Protein AF-A0A7U6KNI6-F1 (afdb_monomer_lite)

Structure (mmCIF, N/CA/C/O backbone):
data_AF-A0A7U6KNI6-F1
#
_entry.id   AF-A0A7U6KNI6-F1
#
loop_
_atom_site.group_PDB
_atom_site.id
_atom_site.type_symbol
_atom_site.label_atom_id
_atom_site.label_alt_id
_atom_site.label_comp_id
_atom_site.label_asym_id
_atom_site.label_entity_id
_atom_site.label_seq_id
_atom_site.pdbx_PDB_ins_code
_atom_site.Cartn_x
_atom_site.Cartn_y
_atom_site.Cartn_z
_atom_site.occupancy
_atom_site.B_iso_or_equiv
_atom_site.auth_seq_id
_atom_site.auth_comp_id
_atom_site.auth_asym_id
_atom_site.auth_atom_id
_atom_site.pdbx_PDB_model_num
ATOM 1 N N . MET A 1 1 ? 17.198 -38.304 -12.829 1.00 37.16 1 MET A N 1
ATOM 2 C CA . MET A 1 1 ? 17.482 -36.990 -13.444 1.00 37.16 1 MET A CA 1
ATOM 3 C C . MET A 1 1 ? 16.264 -36.103 -13.229 1.00 37.16 1 MET A C 1
ATOM 5 O O . MET A 1 1 ? 15.268 -36.281 -13.912 1.00 37.16 1 MET A O 1
ATOM 9 N N . THR A 1 2 ? 16.277 -35.245 -12.212 1.00 38.34 2 THR A N 1
ATOM 10 C CA . THR A 1 2 ? 15.161 -34.343 -11.886 1.00 38.34 2 THR A CA 1
ATOM 11 C C . THR A 1 2 ? 15.347 -33.030 -12.638 1.00 38.34 2 THR A C 1
ATOM 13 O O . THR A 1 2 ? 16.294 -32.293 -12.378 1.00 38.34 2 THR A O 1
ATOM 16 N N . ALA A 1 3 ? 14.467 -32.754 -13.602 1.00 52.06 3 ALA A N 1
ATOM 17 C CA . ALA A 1 3 ? 14.451 -31.485 -14.316 1.00 52.06 3 ALA A CA 1
ATOM 18 C C . ALA A 1 3 ? 13.966 -30.374 -13.373 1.00 52.06 3 ALA A C 1
ATOM 20 O O . ALA A 1 3 ? 12.850 -30.419 -12.853 1.00 52.06 3 ALA A O 1
ATOM 21 N N . THR A 1 4 ? 14.818 -29.382 -13.136 1.00 47.31 4 THR A N 1
ATOM 22 C CA . THR A 1 4 ? 14.489 -28.172 -12.386 1.00 47.31 4 THR A CA 1
ATOM 23 C C . THR A 1 4 ? 13.567 -27.296 -13.232 1.00 47.31 4 THR A C 1
ATOM 25 O O . THR A 1 4 ? 14.001 -26.544 -14.102 1.00 47.31 4 THR A O 1
ATOM 28 N N . VAL A 1 5 ? 12.257 -27.402 -13.001 1.00 58.47 5 VAL A N 1
ATOM 29 C CA . VAL A 1 5 ? 11.278 -26.500 -13.619 1.00 58.47 5 VAL A CA 1
ATOM 30 C C . VAL A 1 5 ? 11.498 -25.103 -13.041 1.00 58.47 5 VAL A C 1
ATOM 32 O O . VAL A 1 5 ? 11.272 -24.857 -11.858 1.00 58.47 5 VAL A O 1
ATOM 35 N N . ASN A 1 6 ? 11.977 -24.183 -13.873 1.00 58.12 6 ASN A N 1
ATOM 36 C CA . ASN A 1 6 ? 12.278 -22.817 -13.469 1.00 58.12 6 ASN A CA 1
ATOM 37 C C . ASN A 1 6 ? 11.002 -21.956 -13.579 1.00 58.12 6 ASN A C 1
ATOM 39 O O . ASN A 1 6 ? 10.737 -21.331 -14.602 1.00 58.12 6 ASN A O 1
ATOM 43 N N . ILE A 1 7 ? 10.169 -21.978 -12.532 1.00 59.06 7 ILE A N 1
ATOM 44 C CA . ILE A 1 7 ? 8.793 -21.428 -12.518 1.00 59.06 7 ILE A CA 1
ATOM 45 C C . ILE A 1 7 ? 8.769 -19.876 -12.527 1.00 59.06 7 ILE A C 1
ATOM 47 O O . ILE A 1 7 ? 7.712 -19.265 -12.670 1.00 59.06 7 ILE A O 1
ATOM 51 N N . LEU A 1 8 ? 9.918 -19.198 -12.382 1.00 48.59 8 LEU A N 1
ATOM 52 C CA . LEU A 1 8 ? 9.979 -17.752 -12.105 1.00 48.59 8 LEU A CA 1
ATOM 53 C C . LEU A 1 8 ? 10.991 -16.958 -12.957 1.00 48.59 8 LEU A C 1
ATOM 55 O O . LEU A 1 8 ? 11.558 -15.976 -12.479 1.00 48.59 8 LEU A O 1
ATOM 59 N N . ASN A 1 9 ? 11.182 -17.303 -14.234 1.00 48.28 9 ASN A N 1
ATOM 60 C CA . ASN A 1 9 ? 11.960 -16.464 -15.159 1.00 48.28 9 ASN A CA 1
ATOM 61 C C . ASN A 1 9 ? 11.179 -15.198 -15.573 1.00 48.28 9 ASN A C 1
ATOM 63 O O . ASN A 1 9 ? 10.629 -15.112 -16.668 1.00 48.28 9 ASN A O 1
ATOM 67 N N . GLN A 1 10 ? 11.116 -14.195 -14.692 1.00 54.62 10 GLN A N 1
ATOM 68 C CA . GLN A 1 10 ? 10.632 -12.858 -15.048 1.00 54.62 10 GLN A CA 1
ATOM 69 C C . GLN A 1 10 ? 11.796 -11.995 -15.548 1.00 54.62 10 GLN A C 1
ATOM 71 O O . GLN A 1 10 ? 12.543 -11.413 -14.763 1.00 54.62 10 GLN A O 1
ATOM 76 N N . ASN A 1 11 ? 11.937 -11.898 -16.872 1.00 53.31 11 ASN A N 1
ATOM 77 C CA . ASN A 1 11 ? 12.854 -10.955 -17.509 1.00 53.31 11 ASN A CA 1
ATOM 78 C C . ASN A 1 11 ? 12.268 -9.541 -17.423 1.00 53.31 11 ASN A C 1
ATOM 80 O O . ASN A 1 11 ? 11.419 -9.150 -18.221 1.00 53.31 11 ASN A O 1
ATOM 84 N N . TYR A 1 12 ? 12.706 -8.767 -16.432 1.00 53.66 12 TYR A N 1
ATOM 85 C CA . TYR A 1 12 ? 12.337 -7.359 -16.326 1.00 53.66 12 TYR A CA 1
ATOM 86 C C . TYR A 1 12 ? 13.030 -6.556 -17.432 1.00 53.66 12 TYR A C 1
ATOM 88 O O . TYR A 1 12 ? 14.260 -6.499 -17.493 1.00 53.66 12 TYR A O 1
ATOM 96 N N . ALA A 1 13 ? 12.242 -5.918 -18.299 1.00 56.62 13 ALA A N 1
ATOM 97 C CA . ALA A 1 13 ? 12.754 -5.033 -19.338 1.00 56.62 13 ALA A CA 1
ATOM 98 C C . ALA A 1 13 ? 13.558 -3.880 -18.699 1.00 56.62 13 ALA A C 1
ATOM 100 O O . ALA A 1 13 ? 13.019 -3.068 -17.947 1.00 56.62 13 ALA A O 1
ATOM 101 N N . ARG A 1 14 ? 14.866 -3.797 -18.980 1.00 53.53 14 ARG A N 1
ATOM 102 C CA . ARG A 1 14 ? 15.773 -2.734 -18.494 1.00 53.53 14 ARG A CA 1
ATOM 103 C C . ARG A 1 14 ? 15.621 -1.431 -19.298 1.00 53.53 14 ARG A C 1
ATOM 105 O O . ARG A 1 14 ? 16.609 -0.819 -19.681 1.00 53.53 14 ARG A O 1
ATOM 112 N N . THR A 1 15 ? 14.397 -0.995 -19.581 1.00 55.72 15 THR A N 1
ATOM 113 C CA . THR A 1 15 ? 14.137 0.131 -20.501 1.00 55.72 15 THR A CA 1
ATOM 114 C C . THR A 1 15 ? 14.211 1.511 -19.850 1.00 55.72 15 THR A C 1
ATOM 116 O O . THR A 1 15 ? 14.004 2.508 -20.530 1.00 55.72 15 THR A O 1
ATOM 119 N N . GLY A 1 16 ? 14.496 1.625 -18.547 1.00 55.69 16 GLY A N 1
ATOM 120 C CA . GLY A 1 16 ? 14.668 2.916 -17.857 1.00 55.69 16 GLY A CA 1
ATOM 121 C C . GLY A 1 16 ? 13.400 3.779 -17.738 1.00 55.69 16 GLY A C 1
ATOM 122 O O . GLY A 1 16 ? 13.342 4.636 -16.859 1.00 55.69 16 GLY A O 1
ATOM 123 N N . GLN A 1 17 ? 12.359 3.500 -18.531 1.00 56.56 17 GLN A N 1
ATOM 124 C CA . GLN A 1 17 ? 11.055 4.169 -18.503 1.00 56.56 17 GLN A CA 1
ATOM 125 C C . GLN A 1 17 ? 10.372 4.066 -17.132 1.00 56.56 17 GLN A C 1
ATOM 127 O O . GLN A 1 17 ? 9.652 4.972 -16.728 1.00 56.56 17 GLN A O 1
ATOM 132 N N . SER A 1 18 ? 10.698 3.035 -16.341 1.00 56.09 18 SER A N 1
ATOM 133 C CA . SER A 1 18 ? 10.224 2.870 -14.961 1.00 56.09 18 SER A CA 1
ATOM 134 C C . SER A 1 18 ? 10.767 3.915 -13.967 1.00 56.09 18 SER A C 1
ATOM 136 O O . SER A 1 18 ? 10.493 3.809 -12.769 1.00 56.09 18 SER A O 1
ATOM 138 N N . LYS A 1 19 ? 11.606 4.863 -14.411 1.00 56.62 19 LYS A N 1
ATOM 139 C CA . LYS A 1 19 ? 12.078 6.009 -13.614 1.00 56.62 19 LYS A CA 1
ATOM 140 C C . LYS A 1 19 ? 11.238 7.274 -13.820 1.00 56.62 19 LYS A C 1
ATOM 142 O O . LYS A 1 19 ? 11.445 8.221 -13.067 1.00 56.62 19 LYS A O 1
ATOM 147 N N . GLN A 1 20 ? 10.332 7.292 -14.799 1.00 64.44 20 GLN A N 1
ATOM 148 C CA . GLN A 1 20 ? 9.400 8.401 -15.004 1.00 64.44 20 GLN A CA 1
ATOM 149 C C . GLN A 1 20 ? 8.480 8.502 -13.782 1.00 64.44 20 GLN A C 1
ATOM 151 O O . GLN A 1 20 ? 7.885 7.505 -13.358 1.00 64.44 20 GLN A O 1
ATOM 156 N N . ASN A 1 21 ? 8.402 9.696 -13.203 1.00 76.44 21 ASN A N 1
ATOM 157 C CA . ASN A 1 21 ? 7.517 9.990 -12.086 1.00 76.44 21 ASN A CA 1
ATOM 158 C C . ASN A 1 21 ? 6.289 10.746 -12.608 1.00 76.44 21 ASN A C 1
ATOM 160 O O . ASN A 1 21 ? 6.425 11.593 -13.487 1.00 76.44 21 ASN A O 1
ATOM 164 N N . ASN A 1 22 ? 5.109 10.467 -12.055 1.00 81.06 22 ASN A N 1
ATOM 165 C CA . ASN A 1 22 ? 3.930 11.304 -12.273 1.00 81.06 22 ASN A CA 1
ATOM 166 C C . ASN A 1 22 ? 4.042 12.634 -11.496 1.00 81.06 22 ASN A C 1
ATOM 168 O O . ASN A 1 22 ? 5.014 12.862 -10.774 1.00 81.06 22 ASN A O 1
ATOM 172 N N . GLU A 1 23 ? 3.026 13.490 -11.603 1.00 82.88 23 GLU A N 1
ATOM 173 C CA . GLU A 1 23 ? 2.957 14.803 -10.933 1.00 82.88 23 GLU A CA 1
ATOM 174 C C . GLU A 1 23 ? 3.128 14.722 -9.405 1.00 82.88 23 GLU A C 1
ATOM 176 O O . GLU A 1 23 ? 3.668 15.630 -8.781 1.00 82.88 23 GLU A O 1
ATOM 181 N N . LEU A 1 24 ? 2.738 13.595 -8.802 1.00 81.06 24 LEU A N 1
ATOM 182 C CA . LEU A 1 24 ? 2.885 13.317 -7.369 1.00 81.06 24 LEU A CA 1
ATOM 183 C C . LEU A 1 24 ? 4.245 12.691 -7.009 1.00 81.06 24 LEU A C 1
ATOM 185 O O . LEU A 1 24 ? 4.477 12.296 -5.864 1.00 81.06 24 LEU A O 1
ATOM 189 N N . GLY A 1 25 ? 5.153 12.550 -7.974 1.00 85.81 25 GLY A N 1
ATOM 190 C CA . GLY A 1 25 ? 6.455 11.927 -7.765 1.00 85.81 25 GLY A CA 1
ATOM 191 C C . GLY A 1 25 ? 6.412 10.394 -7.683 1.00 85.81 25 GLY A C 1
ATOM 192 O O . GLY A 1 25 ? 7.356 9.789 -7.168 1.00 85.81 25 GLY A O 1
ATOM 193 N N . MET A 1 26 ? 5.327 9.756 -8.134 1.00 88.06 26 MET A N 1
ATOM 194 C CA . MET A 1 26 ? 5.159 8.301 -8.113 1.00 88.06 26 MET A CA 1
ATOM 195 C C . MET A 1 26 ? 5.671 7.667 -9.402 1.00 88.06 26 MET A C 1
ATOM 197 O O . MET A 1 26 ? 5.308 8.088 -10.498 1.00 88.06 26 MET A O 1
ATOM 201 N N . ARG A 1 27 ? 6.435 6.581 -9.281 1.00 87.81 27 ARG A N 1
ATOM 202 C CA . ARG A 1 27 ? 6.736 5.705 -10.426 1.00 87.81 27 ARG A CA 1
ATOM 203 C C . ARG A 1 27 ? 5.494 4.927 -10.844 1.00 87.81 27 ARG A C 1
ATOM 205 O O . ARG A 1 27 ? 4.617 4.678 -10.021 1.00 87.81 27 ARG A O 1
ATOM 212 N N . GLU A 1 28 ? 5.477 4.428 -12.073 1.00 86.12 28 GLU A N 1
ATOM 213 C CA . GLU A 1 28 ? 4.348 3.680 -12.648 1.00 86.12 28 GLU A CA 1
ATOM 214 C C . GLU A 1 28 ? 3.778 2.582 -11.721 1.00 86.12 28 GLU A C 1
ATOM 216 O O . GLU A 1 28 ? 2.576 2.532 -11.479 1.00 86.12 28 GLU A O 1
ATOM 221 N N . MET A 1 29 ? 4.628 1.737 -11.118 1.00 88.06 29 MET A N 1
ATOM 222 C CA . MET A 1 29 ? 4.178 0.692 -10.178 1.00 88.06 29 MET A CA 1
ATOM 223 C C . MET A 1 29 ? 3.510 1.273 -8.921 1.00 88.06 29 MET A C 1
ATOM 225 O O . MET A 1 29 ? 2.523 0.726 -8.431 1.00 88.06 29 MET A O 1
ATOM 229 N N . GLN A 1 30 ? 4.033 2.390 -8.412 1.00 90.31 30 GLN A N 1
ATOM 230 C CA . GLN A 1 30 ? 3.497 3.071 -7.232 1.00 90.31 30 GLN A CA 1
ATOM 231 C C . GLN A 1 30 ? 2.142 3.707 -7.554 1.00 90.31 30 GLN A C 1
ATOM 233 O O . GLN A 1 30 ? 1.210 3.551 -6.772 1.00 90.31 30 GLN A O 1
ATOM 238 N N . ALA A 1 31 ? 2.019 4.346 -8.723 1.00 90.31 31 ALA A N 1
ATOM 239 C CA . ALA A 1 31 ? 0.767 4.922 -9.205 1.00 90.31 31 ALA A CA 1
ATOM 240 C C . ALA A 1 31 ? -0.322 3.846 -9.354 1.00 90.31 31 ALA A C 1
ATOM 242 O O . ALA A 1 31 ? -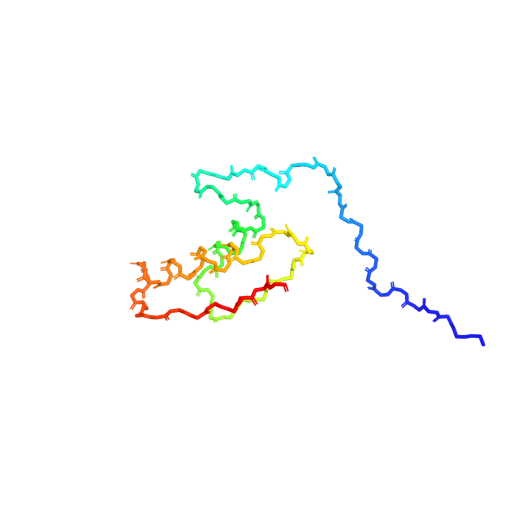1.407 3.997 -8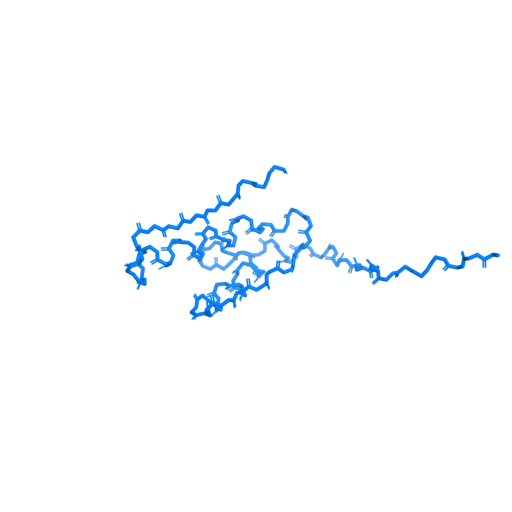.801 1.00 90.31 31 ALA A O 1
ATOM 243 N N . ARG A 1 32 ? 0.002 2.699 -9.969 1.00 89.56 32 ARG A N 1
ATOM 244 C CA . ARG A 1 32 ? -0.919 1.550 -10.079 1.00 89.56 32 ARG A CA 1
ATOM 245 C C . ARG A 1 32 ? -1.392 1.029 -8.721 1.00 89.56 32 ARG A C 1
ATOM 247 O O . ARG A 1 32 ? -2.560 0.688 -8.558 1.00 89.56 32 ARG A O 1
ATOM 254 N N . ALA A 1 33 ? -0.499 0.958 -7.732 1.00 91.62 33 ALA A N 1
ATOM 255 C CA . ALA A 1 33 ? -0.885 0.585 -6.372 1.00 91.62 33 ALA A CA 1
ATOM 256 C C . ALA A 1 33 ? -1.805 1.644 -5.737 1.00 91.62 33 ALA A C 1
ATOM 258 O O . ALA A 1 33 ? -2.793 1.296 -5.092 1.00 91.62 33 ALA A O 1
ATOM 259 N N . PHE A 1 34 ? -1.505 2.927 -5.952 1.00 92.62 34 PHE A N 1
ATOM 260 C CA . PHE A 1 34 ? -2.263 4.057 -5.420 1.00 92.62 34 PHE A CA 1
ATOM 261 C C . PHE A 1 34 ? -3.671 4.185 -6.021 1.00 92.62 34 PHE A C 1
ATOM 263 O O . PHE A 1 34 ? -4.627 4.491 -5.313 1.00 92.62 34 PHE A O 1
ATOM 270 N N . GLU A 1 35 ? -3.859 3.875 -7.300 1.00 92.94 35 GLU A N 1
ATOM 271 C CA . GLU A 1 35 ? -5.190 3.819 -7.922 1.00 92.94 35 GLU A CA 1
ATOM 272 C C . GLU A 1 35 ? -6.129 2.847 -7.194 1.00 92.94 35 GLU A C 1
ATOM 274 O O . GLU A 1 35 ? -7.332 3.086 -7.092 1.00 92.94 35 GLU A O 1
ATOM 279 N N . LYS A 1 36 ? -5.574 1.778 -6.612 1.00 93.00 36 LYS A N 1
ATOM 280 C CA . LYS A 1 36 ? -6.308 0.764 -5.848 1.00 93.00 36 LYS A CA 1
ATOM 281 C C . LYS A 1 36 ? -6.408 1.070 -4.345 1.00 93.00 36 LYS A C 1
ATOM 283 O O . LYS A 1 36 ? -6.808 0.185 -3.589 1.00 93.00 36 LYS A O 1
ATOM 288 N N . ARG A 1 37 ? -6.110 2.297 -3.895 1.00 93.12 37 ARG A N 1
ATOM 289 C CA . ARG A 1 37 ? -6.061 2.707 -2.467 1.00 93.12 37 ARG A CA 1
ATOM 290 C C . ARG A 1 37 ? -7.329 2.469 -1.638 1.00 93.12 37 ARG A C 1
ATOM 292 O O . ARG A 1 37 ? -7.234 2.323 -0.419 1.00 93.12 37 ARG A O 1
ATOM 299 N N . ASN A 1 38 ? -8.489 2.394 -2.288 1.00 92.81 38 ASN A N 1
ATOM 300 C CA . ASN A 1 38 ? -9.780 2.133 -1.640 1.00 92.81 38 ASN A CA 1
ATOM 301 C C . ASN A 1 38 ? -10.081 0.633 -1.468 1.00 92.81 38 ASN A C 1
ATOM 303 O O . ASN A 1 38 ? -11.108 0.273 -0.903 1.00 92.81 38 ASN A O 1
ATOM 307 N N . SER A 1 39 ? -9.209 -0.255 -1.958 1.00 92.19 39 SER A N 1
ATOM 308 C CA . SER A 1 39 ? -9.396 -1.702 -1.821 1.00 92.19 39 SER A CA 1
ATOM 309 C C . SER A 1 39 ? -9.198 -2.130 -0.366 1.00 92.19 39 SER A C 1
ATOM 311 O O . SER A 1 39 ? -8.246 -1.698 0.285 1.00 92.19 39 SER A O 1
ATOM 313 N N . GLN A 1 40 ? -10.060 -3.022 0.129 1.00 89.50 40 GLN A N 1
ATOM 314 C CA . GLN A 1 40 ? -9.941 -3.585 1.479 1.00 89.50 40 GLN A CA 1
ATOM 315 C C . GLN A 1 40 ? -8.636 -4.379 1.657 1.00 89.50 40 GLN A C 1
ATOM 317 O O . GLN A 1 40 ? -7.974 -4.268 2.686 1.00 89.50 40 GLN A O 1
ATOM 322 N N . TYR A 1 41 ? -8.243 -5.132 0.626 1.00 91.81 41 TYR A N 1
ATOM 323 C CA . TYR A 1 41 ? -6.995 -5.889 0.574 1.00 91.81 41 TYR A CA 1
ATOM 324 C C . TYR A 1 41 ? -6.274 -5.599 -0.743 1.00 91.81 41 TYR A C 1
ATOM 326 O O . TYR A 1 41 ? -6.900 -5.552 -1.801 1.00 91.81 41 TYR A O 1
ATOM 334 N N . LEU A 1 42 ? -4.954 -5.410 -0.683 1.00 90.50 42 LEU A N 1
ATOM 335 C CA . LEU A 1 42 ? -4.122 -5.132 -1.853 1.00 90.50 42 LEU A CA 1
ATOM 336 C C . LEU A 1 42 ? -2.847 -5.979 -1.803 1.00 90.50 42 LEU A C 1
ATOM 338 O O . LEU A 1 42 ? -2.044 -5.848 -0.880 1.00 90.50 42 LEU A O 1
ATOM 342 N N . LEU A 1 43 ? -2.645 -6.825 -2.815 1.00 91.31 43 LEU A N 1
ATOM 343 C CA . LEU A 1 43 ? -1.423 -7.609 -2.991 1.00 91.31 43 LEU A CA 1
ATOM 344 C C . LEU A 1 43 ? -0.508 -6.918 -4.007 1.00 91.31 43 LEU A C 1
ATOM 346 O O . LEU A 1 43 ? -0.817 -6.863 -5.195 1.00 91.31 43 LEU A O 1
ATOM 350 N N . ILE A 1 44 ? 0.640 -6.415 -3.549 1.00 87.00 44 ILE A N 1
ATOM 351 C CA . ILE A 1 44 ? 1.645 -5.781 -4.413 1.00 87.00 44 ILE A CA 1
ATOM 352 C C . ILE A 1 44 ? 2.791 -6.769 -4.651 1.00 87.00 44 ILE A C 1
ATOM 354 O O . ILE A 1 44 ? 3.635 -6.976 -3.778 1.00 87.00 44 ILE A O 1
ATOM 358 N N . LYS A 1 45 ? 2.843 -7.359 -5.851 1.00 86.81 45 LYS A N 1
ATOM 359 C CA . LYS A 1 45 ? 3.990 -8.147 -6.326 1.00 86.81 45 LYS A CA 1
ATOM 360 C C . LYS A 1 45 ? 4.916 -7.231 -7.117 1.00 86.81 45 LYS A C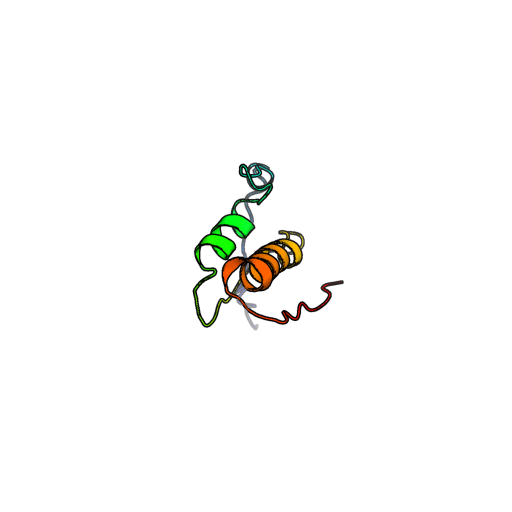 1
ATOM 362 O O . LYS A 1 45 ? 4.519 -6.712 -8.157 1.00 86.81 45 LYS A O 1
ATOM 367 N N . SER A 1 46 ? 6.136 -7.018 -6.634 1.00 79.44 46 SER A N 1
ATOM 368 C CA . SER A 1 46 ? 7.078 -6.119 -7.297 1.00 79.44 46 SER A CA 1
ATOM 369 C C . SER A 1 46 ? 8.521 -6.647 -7.262 1.00 79.44 46 SER A C 1
ATOM 371 O O . SER A 1 46 ? 8.892 -7.332 -6.307 1.00 79.44 46 SER A O 1
ATOM 373 N N . PRO A 1 47 ? 9.345 -6.343 -8.286 1.00 77.69 47 PRO A N 1
ATOM 374 C CA . PRO A 1 47 ? 10.765 -6.698 -8.303 1.00 77.69 47 PRO A CA 1
ATOM 375 C C . PRO A 1 47 ? 11.549 -6.066 -7.140 1.00 77.69 47 PRO A C 1
ATOM 377 O O . PRO A 1 47 ? 11.116 -5.045 -6.588 1.00 77.69 47 PRO A O 1
ATOM 380 N N . PRO A 1 48 ? 12.731 -6.600 -6.784 1.00 73.88 48 PRO A N 1
ATOM 381 C CA . PRO A 1 48 ? 13.622 -5.943 -5.830 1.00 73.88 48 PRO A CA 1
ATOM 382 C C . PRO A 1 48 ? 13.955 -4.507 -6.278 1.00 73.88 48 PRO A C 1
ATOM 384 O O . PRO A 1 48 ? 14.017 -4.212 -7.470 1.00 73.88 48 PRO A O 1
ATOM 387 N N . ALA A 1 49 ? 14.105 -3.590 -5.314 1.00 75.56 49 ALA A N 1
ATOM 388 C CA . ALA A 1 49 ? 14.379 -2.157 -5.531 1.00 75.56 49 ALA A CA 1
ATOM 389 C C . ALA A 1 49 ? 13.349 -1.370 -6.386 1.00 75.56 49 ALA A C 1
ATOM 391 O O . ALA A 1 49 ? 13.587 -0.226 -6.772 1.00 75.56 49 ALA A O 1
ATOM 392 N N . SER A 1 50 ? 12.154 -1.920 -6.622 1.00 73.62 50 SER A N 1
ATOM 393 C CA . SER A 1 50 ? 11.064 -1.262 -7.372 1.00 73.62 50 SER A CA 1
ATOM 394 C C . SER A 1 50 ? 10.357 -0.119 -6.627 1.00 73.62 50 SER A C 1
ATOM 396 O O . SER A 1 50 ? 9.517 0.575 -7.198 1.00 73.62 50 SER A O 1
ATOM 398 N N . GLY A 1 51 ? 10.686 0.100 -5.350 1.00 81.88 51 GLY A N 1
ATOM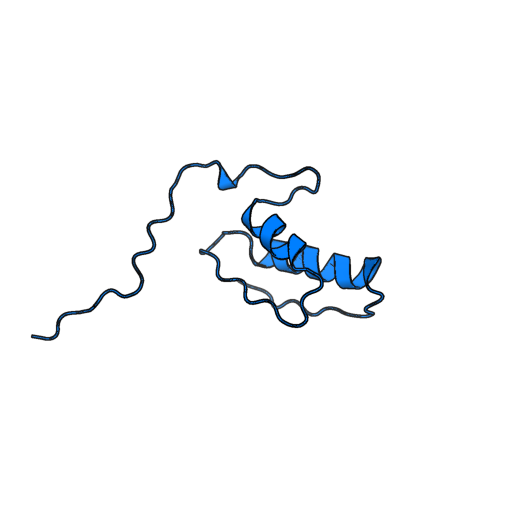 399 C CA . GLY A 1 51 ? 10.059 1.129 -4.520 1.00 81.88 51 GLY A CA 1
ATOM 400 C C . GLY A 1 51 ? 8.771 0.680 -3.823 1.00 81.88 51 GLY A C 1
ATOM 401 O O . GLY A 1 51 ? 7.910 1.522 -3.575 1.00 81.88 51 GLY A O 1
ATOM 402 N N . LYS A 1 52 ? 8.644 -0.613 -3.475 1.00 88.00 52 LYS A N 1
ATOM 403 C CA . LYS A 1 52 ? 7.516 -1.171 -2.694 1.00 88.00 52 LYS A CA 1
ATOM 404 C C . LYS A 1 52 ? 7.241 -0.368 -1.418 1.00 88.00 52 LYS A C 1
ATOM 406 O O . LYS A 1 52 ? 6.102 0.000 -1.159 1.00 88.00 52 LYS A O 1
ATOM 411 N N . SER A 1 53 ? 8.286 -0.033 -0.659 1.00 89.06 53 SER A N 1
ATOM 412 C CA . SER A 1 53 ? 8.158 0.761 0.572 1.00 89.06 53 SER A CA 1
ATOM 413 C C . SER A 1 53 ? 7.560 2.143 0.308 1.00 89.06 53 SER A C 1
ATOM 415 O O . SER A 1 53 ? 6.717 2.601 1.070 1.00 89.06 53 SER A O 1
ATOM 417 N N . ARG A 1 54 ? 7.926 2.780 -0.813 1.00 89.44 54 ARG A N 1
ATOM 418 C CA . ARG A 1 54 ? 7.390 4.091 -1.198 1.00 89.44 54 ARG A CA 1
ATOM 419 C C . ARG A 1 54 ? 5.942 4.001 -1.689 1.00 89.44 54 ARG A C 1
ATOM 421 O O . ARG A 1 54 ? 5.147 4.854 -1.324 1.00 89.44 54 ARG A O 1
ATOM 428 N N . ALA A 1 55 ? 5.572 2.941 -2.415 1.00 91.25 55 ALA A N 1
ATOM 429 C CA . ALA A 1 55 ? 4.169 2.666 -2.755 1.00 91.25 55 ALA A CA 1
ATOM 430 C C . ALA A 1 55 ? 3.302 2.532 -1.490 1.00 91.25 55 ALA A C 1
ATOM 432 O O . ALA A 1 55 ? 2.264 3.180 -1.373 1.00 91.25 55 ALA A O 1
ATOM 433 N N . MET A 1 56 ? 3.760 1.741 -0.512 1.00 92.19 56 MET A N 1
ATOM 434 C CA . MET A 1 56 ? 3.040 1.585 0.753 1.00 92.19 56 MET A CA 1
ATOM 435 C C . MET A 1 56 ? 2.993 2.888 1.564 1.00 92.19 56 MET A C 1
ATOM 437 O O . MET A 1 56 ? 1.991 3.158 2.219 1.00 92.19 56 MET A O 1
ATOM 441 N N . MET A 1 57 ? 4.032 3.724 1.484 1.00 92.69 57 MET A N 1
ATOM 442 C CA . MET A 1 57 ? 4.046 5.042 2.119 1.00 92.69 57 MET A CA 1
ATOM 443 C C . MET A 1 57 ? 2.964 5.970 1.553 1.00 92.69 57 MET A C 1
ATOM 445 O O . MET A 1 57 ? 2.237 6.583 2.329 1.00 92.69 57 MET A O 1
ATOM 449 N N . PHE A 1 58 ? 2.796 6.028 0.229 1.00 93.06 58 PHE A N 1
ATOM 450 C CA . PHE A 1 58 ? 1.724 6.814 -0.392 1.00 93.06 58 PHE A CA 1
ATOM 451 C C . PHE A 1 58 ? 0.330 6.326 0.019 1.00 93.06 58 PHE A C 1
ATOM 453 O O . PHE A 1 58 ? -0.525 7.134 0.371 1.00 93.06 58 PHE A O 1
ATOM 460 N N . LEU A 1 59 ? 0.119 5.007 0.045 1.00 92.94 59 LEU A N 1
ATOM 461 C CA . LEU A 1 59 ? -1.133 4.412 0.522 1.00 92.94 59 LEU A CA 1
ATOM 462 C C . LEU A 1 59 ? -1.404 4.736 1.996 1.00 92.94 59 LEU A C 1
ATOM 464 O O . LEU A 1 59 ? -2.537 5.024 2.370 1.00 92.94 59 LEU A O 1
ATOM 468 N N . ALA A 1 60 ? -0.373 4.693 2.840 1.00 93.81 60 ALA A N 1
ATOM 469 C CA . ALA A 1 60 ? -0.497 5.035 4.249 1.00 93.81 60 ALA A CA 1
ATOM 470 C C . ALA A 1 60 ? -0.857 6.511 4.448 1.00 93.81 60 ALA A C 1
ATOM 472 O O . ALA A 1 60 ? -1.743 6.805 5.243 1.00 93.81 60 ALA A O 1
ATOM 473 N N . LEU A 1 61 ? -0.209 7.422 3.720 1.00 93.88 61 LEU A N 1
ATOM 474 C CA . LEU A 1 61 ? -0.505 8.853 3.788 1.00 93.88 61 LEU A CA 1
ATOM 475 C C . LEU A 1 61 ? -1.941 9.155 3.352 1.00 93.88 61 LEU A C 1
ATOM 477 O O . LEU A 1 61 ? -2.641 9.871 4.059 1.00 93.88 61 LEU A O 1
ATOM 481 N N . ASP A 1 62 ? -2.408 8.557 2.255 1.00 94.00 62 ASP A N 1
ATOM 482 C CA . ASP A 1 62 ? -3.797 8.709 1.806 1.00 94.00 62 ASP A CA 1
ATOM 483 C C . ASP A 1 62 ? -4.794 8.196 2.851 1.00 94.00 62 ASP A C 1
ATOM 485 O O . ASP A 1 62 ? -5.782 8.863 3.147 1.00 94.00 62 ASP A O 1
ATOM 489 N N . LYS A 1 63 ? -4.498 7.068 3.507 1.00 93.56 63 LYS A N 1
ATOM 490 C CA . LYS A 1 63 ? -5.335 6.561 4.603 1.00 93.56 63 LYS A CA 1
ATOM 491 C C . LYS A 1 63 ? -5.421 7.536 5.774 1.00 93.56 63 LYS A C 1
ATOM 493 O O . LYS A 1 63 ? -6.508 7.751 6.306 1.00 93.56 63 LYS A O 1
ATOM 498 N N . LEU A 1 64 ? -4.287 8.109 6.165 1.00 94.25 64 LEU A N 1
ATOM 499 C CA . LEU A 1 64 ? -4.209 9.025 7.300 1.00 94.25 64 LEU A CA 1
ATOM 500 C C . LEU A 1 64 ? -4.886 10.371 7.012 1.00 94.25 64 LEU A C 1
ATOM 502 O O . LEU A 1 64 ? -5.618 10.878 7.855 1.00 94.25 64 LEU A O 1
ATOM 506 N N . ILE A 1 65 ? -4.640 10.940 5.831 1.00 94.56 65 ILE A N 1
ATOM 507 C CA . ILE A 1 65 ? -5.044 1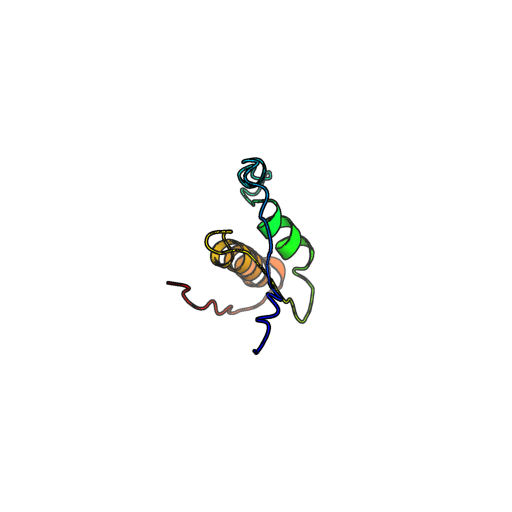2.311 5.494 1.00 94.56 65 ILE A CA 1
ATOM 508 C C . ILE A 1 65 ? -6.439 12.343 4.860 1.00 94.56 65 ILE A C 1
ATOM 510 O O . ILE A 1 65 ? -7.246 13.200 5.205 1.00 94.56 65 ILE A O 1
ATOM 514 N N . ASN A 1 66 ? -6.744 11.397 3.966 1.00 93.38 66 ASN A N 1
ATOM 515 C CA . ASN A 1 66 ? -7.942 11.447 3.122 1.00 93.38 66 ASN A CA 1
ATOM 516 C C . ASN A 1 66 ? -9.042 10.466 3.557 1.00 93.38 66 ASN A C 1
ATOM 518 O O . ASN A 1 66 ? -10.210 10.703 3.265 1.00 93.38 66 ASN A O 1
ATOM 522 N N . GLN A 1 67 ? -8.700 9.368 4.246 1.00 91.62 67 GLN A N 1
ATOM 523 C CA . GLN A 1 67 ? -9.672 8.334 4.655 1.00 91.62 67 GLN A CA 1
ATOM 524 C C . GLN A 1 67 ? -10.017 8.377 6.156 1.00 91.62 67 GLN A C 1
ATOM 526 O O . GLN A 1 67 ? -10.752 7.519 6.640 1.00 91.62 67 GLN A O 1
ATOM 531 N N . GLY A 1 68 ? -9.481 9.345 6.912 1.00 91.81 68 GLY A N 1
ATOM 532 C CA . GLY A 1 68 ? -9.770 9.513 8.343 1.00 91.81 68 GLY A CA 1
ATOM 533 C C . GLY A 1 68 ? -9.219 8.398 9.243 1.00 91.81 68 GLY A C 1
ATOM 534 O O . GLY A 1 68 ? -9.657 8.242 10.386 1.00 91.81 68 GLY A O 1
ATOM 535 N N . ILE A 1 69 ? -8.266 7.601 8.753 1.00 92.94 69 ILE A N 1
ATOM 536 C CA . ILE A 1 69 ? -7.635 6.545 9.545 1.00 92.94 69 ILE A CA 1
ATOM 537 C C . ILE A 1 69 ? -6.638 7.181 10.517 1.00 92.94 69 ILE A C 1
ATOM 539 O O . ILE A 1 69 ? -5.785 7.966 10.129 1.00 92.94 69 ILE A O 1
ATOM 543 N N . LYS A 1 70 ? -6.694 6.808 11.798 1.00 91.62 70 LYS A N 1
ATOM 544 C CA . LYS A 1 70 ? -5.832 7.414 12.832 1.00 91.62 70 LYS A CA 1
ATOM 545 C C . LYS A 1 70 ? -4.391 6.904 12.827 1.00 91.62 70 LYS A C 1
ATOM 547 O O . LYS A 1 70 ? -3.503 7.561 13.362 1.00 91.62 70 LYS A O 1
ATOM 552 N N . ARG A 1 71 ? -4.151 5.704 12.293 1.00 89.44 71 ARG A N 1
ATOM 553 C CA . ARG A 1 71 ? -2.835 5.057 12.331 1.00 89.44 71 ARG A CA 1
ATOM 554 C C . ARG A 1 71 ? -2.658 4.088 11.169 1.00 89.44 71 ARG A C 1
ATOM 556 O O . ARG A 1 71 ? -3.554 3.309 10.867 1.00 89.44 71 ARG A O 1
ATOM 563 N N . SER A 1 72 ? -1.467 4.095 10.580 1.00 90.44 72 SER A N 1
ATOM 564 C CA . SER A 1 72 ? -1.027 3.120 9.582 1.00 90.44 72 SER A CA 1
ATOM 565 C C . SER A 1 72 ? 0.291 2.491 10.033 1.00 90.44 72 SER A C 1
ATOM 567 O O . SER A 1 72 ? 1.113 3.162 10.661 1.00 90.44 72 SER A O 1
ATOM 569 N N . LEU A 1 73 ? 0.483 1.203 9.749 1.00 90.00 73 LEU A N 1
ATOM 570 C CA . LEU A 1 73 ? 1.698 0.458 10.078 1.00 90.00 73 LEU A CA 1
ATOM 571 C C . LEU A 1 73 ? 2.387 0.032 8.784 1.00 90.00 73 LEU A C 1
ATOM 573 O O . LEU A 1 73 ? 1.771 -0.595 7.925 1.00 90.00 73 LEU A O 1
ATOM 577 N N . LEU A 1 74 ? 3.678 0.336 8.676 1.00 87.19 74 LEU A N 1
ATOM 578 C CA . LEU A 1 74 ? 4.514 -0.049 7.547 1.00 87.19 74 LEU A CA 1
ATOM 579 C C . LEU A 1 74 ? 5.751 -0.796 8.059 1.00 87.19 74 LEU A C 1
ATOM 581 O O . LEU A 1 74 ? 6.485 -0.243 8.879 1.00 87.19 74 LEU A O 1
ATOM 585 N N . PRO A 1 75 ? 6.010 -2.032 7.602 1.00 77.25 75 PRO A N 1
ATOM 586 C CA . PRO A 1 75 ? 7.213 -2.756 7.982 1.00 77.25 75 PRO A CA 1
ATOM 587 C C . PRO A 1 75 ? 8.438 -2.200 7.248 1.00 77.25 75 PRO A C 1
ATOM 589 O O . PRO A 1 75 ? 8.386 -1.907 6.050 1.00 77.25 75 PRO A O 1
ATOM 592 N N . SER A 1 76 ? 9.563 -2.111 7.959 1.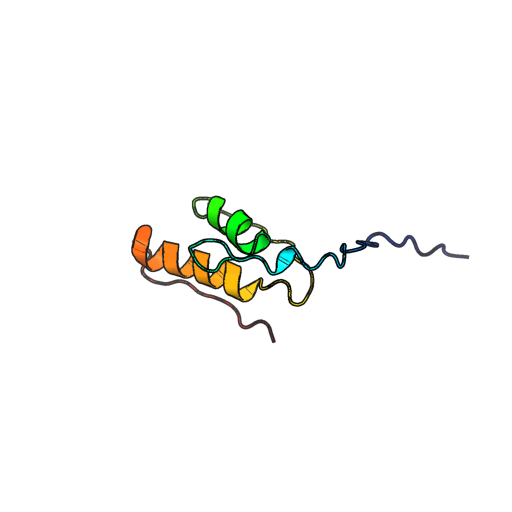00 75.12 76 SER A N 1
ATOM 593 C CA . SER A 1 76 ? 10.860 -1.803 7.352 1.00 75.12 76 SER A CA 1
ATOM 594 C C . SER A 1 76 ? 11.284 -2.949 6.430 1.00 75.12 76 SER A C 1
ATOM 596 O O . SER A 1 76 ? 11.262 -4.111 6.827 1.00 75.12 76 SER A O 1
ATOM 598 N N . GLN A 1 77 ? 11.641 -2.622 5.190 1.00 63.78 77 GLN A N 1
ATOM 599 C CA . GLN A 1 77 ? 12.188 -3.560 4.210 1.00 63.78 77 GLN A CA 1
ATOM 600 C C . GLN A 1 77 ? 13.666 -3.190 4.047 1.00 63.78 77 GLN A C 1
ATOM 602 O O . GLN A 1 77 ? 13.990 -2.362 3.194 1.00 63.78 77 GLN A O 1
ATOM 607 N N . ARG A 1 78 ? 14.520 -3.692 4.946 1.00 59.47 78 ARG A N 1
ATOM 608 C CA . ARG A 1 78 ? 15.966 -3.741 4.690 1.00 59.47 78 ARG A CA 1
ATOM 609 C C . ARG A 1 78 ? 16.271 -4.945 3.813 1.00 59.47 78 ARG A C 1
ATOM 611 O O . ARG A 1 78 ? 15.579 -5.970 4.001 1.00 59.47 78 ARG A O 1
#

Sequence (78 aa):
MTATVNILNQNYARTGQSKQNNELGMREMQARAFEKRNSQYLLIKSPPASGKSRAMMFLALDKLINQGIKRSLLPSQR

pLDDT: mean 78.54, std 16.56, range [37.16, 94.56]

Radius of gyration: 15.91 Å; chains: 1; bounding box: 27×52×33 Å

Secondary structure (DSSP, 8-state):
------TT-------SGGG-B-TTS-BHHHHHHHHTTT-SS------TTS-HHHHHHHHHHHHHHTS--S--------

Foldseek 3Di:
DDDDDPPDPDDDPPPCQQCDADPVRDGPLLVVLVVCLPPPDDDRDDDPPSCPQVSVVSSQCCCVPPVVHPDDDGDDDD